Protein AF-A0A924ZH63-F1 (afdb_monomer_lite)

Structure (mmCIF, N/CA/C/O backbone):
data_AF-A0A924ZH63-F1
#
_entry.id   AF-A0A924ZH63-F1
#
loop_
_atom_site.group_PDB
_atom_site.id
_atom_site.type_symbol
_atom_site.label_atom_id
_atom_site.label_alt_id
_atom_site.label_comp_id
_atom_site.label_asym_id
_atom_site.label_entity_id
_atom_site.label_seq_id
_atom_site.pdbx_PDB_ins_code
_atom_site.Cartn_x
_atom_site.Cartn_y
_atom_site.Cartn_z
_atom_site.occupancy
_atom_site.B_iso_or_equiv
_atom_site.auth_seq_id
_atom_site.auth_comp_id
_atom_site.auth_asym_id
_atom_site.auth_atom_id
_atom_site.pdbx_PDB_model_num
ATOM 1 N N . MET A 1 1 ? -32.415 -1.912 37.145 1.00 64.81 1 MET A N 1
ATOM 2 C CA . MET A 1 1 ? -31.767 -0.841 36.350 1.00 64.81 1 MET A CA 1
ATOM 3 C C . MET A 1 1 ? -30.232 -0.867 36.400 1.00 64.81 1 MET A C 1
ATOM 5 O O . MET A 1 1 ? -29.647 -0.814 35.330 1.00 64.81 1 MET A O 1
ATOM 9 N N . LYS A 1 2 ? -29.562 -1.044 37.556 1.00 76.75 2 LYS A N 1
ATOM 10 C CA . LYS A 1 2 ? -28.076 -1.104 37.646 1.00 76.75 2 LYS A CA 1
ATOM 11 C C . LYS A 1 2 ? -27.385 -2.095 36.688 1.00 76.75 2 LYS A C 1
ATOM 13 O O . LYS A 1 2 ? -26.515 -1.684 35.935 1.00 76.75 2 LYS A O 1
ATOM 18 N N . LYS A 1 3 ? -27.822 -3.363 36.641 1.00 80.62 3 LYS A N 1
ATOM 19 C CA . LYS A 1 3 ? -27.236 -4.381 35.739 1.00 80.62 3 LYS A CA 1
ATOM 20 C C . LYS A 1 3 ? -27.302 -3.997 34.255 1.00 80.62 3 LYS A C 1
ATOM 22 O O . LYS A 1 3 ? -26.338 -4.202 33.535 1.00 80.62 3 LYS A O 1
ATOM 27 N N . ALA A 1 4 ? -28.422 -3.429 33.803 1.00 80.88 4 ALA A N 1
ATOM 28 C CA . ALA A 1 4 ? -28.579 -3.016 32.408 1.00 80.88 4 ALA A CA 1
ATOM 29 C C . ALA A 1 4 ? -27.635 -1.855 32.050 1.00 80.88 4 ALA A C 1
ATOM 31 O O . ALA A 1 4 ? -27.040 -1.862 30.977 1.00 80.88 4 ALA A O 1
ATOM 32 N N . ALA A 1 5 ? -27.445 -0.905 32.972 1.00 86.94 5 ALA A N 1
ATOM 33 C CA . ALA A 1 5 ? -26.488 0.187 32.805 1.00 86.94 5 ALA A CA 1
ATOM 34 C C . ALA A 1 5 ? -25.029 -0.313 32.782 1.00 86.94 5 ALA A C 1
ATOM 36 O O . ALA A 1 5 ? -24.248 0.112 31.935 1.00 86.94 5 ALA A O 1
ATOM 37 N N . GLU A 1 6 ? -24.666 -1.264 33.649 1.00 87.25 6 GLU A N 1
ATOM 38 C CA . GLU A 1 6 ? -23.329 -1.881 33.667 1.00 87.25 6 GLU A CA 1
ATOM 39 C C . GLU A 1 6 ? -23.033 -2.675 32.387 1.00 87.25 6 GLU A C 1
ATOM 41 O O . GLU A 1 6 ? -21.947 -2.562 31.818 1.00 87.25 6 GLU A O 1
ATOM 46 N N . THR A 1 7 ? -23.996 -3.465 31.903 1.00 88.69 7 THR A N 1
ATOM 47 C CA . THR A 1 7 ? -23.856 -4.208 30.645 1.00 88.69 7 THR A CA 1
ATOM 48 C C . THR A 1 7 ? -23.783 -3.264 29.447 1.00 88.69 7 THR A C 1
ATOM 50 O O . THR A 1 7 ? -22.919 -3.448 28.592 1.00 88.69 7 THR A O 1
ATOM 53 N N . GLY A 1 8 ? -24.620 -2.222 29.405 1.00 89.69 8 GLY A N 1
ATOM 54 C CA . GLY A 1 8 ? -24.572 -1.199 28.359 1.00 89.69 8 GLY A CA 1
ATOM 55 C C . GLY A 1 8 ? -23.220 -0.483 28.305 1.00 89.69 8 GLY A C 1
ATOM 56 O O . GLY A 1 8 ? -22.646 -0.342 27.227 1.00 89.69 8 GLY A O 1
ATOM 57 N N . GLY A 1 9 ? -22.656 -0.131 29.466 1.00 91.56 9 GLY A N 1
ATOM 58 C CA . GLY A 1 9 ? -21.318 0.458 29.561 1.00 91.56 9 GLY A CA 1
ATOM 59 C C . GLY A 1 9 ? -20.222 -0.456 29.004 1.00 91.56 9 GLY A C 1
ATOM 60 O O . GLY A 1 9 ? -19.373 -0.006 28.239 1.00 91.56 9 GLY A O 1
ATOM 61 N N . LYS A 1 10 ? -20.270 -1.760 29.308 1.00 93.62 10 LYS A N 1
ATOM 62 C CA . LYS A 1 10 ? -19.311 -2.741 28.766 1.00 93.62 10 LYS A CA 1
ATOM 63 C C . LYS A 1 10 ? -19.410 -2.886 27.247 1.00 93.62 10 LYS A C 1
ATOM 65 O O . LYS A 1 10 ? -18.380 -2.952 26.580 1.00 93.62 10 LYS A O 1
ATOM 70 N N . VAL A 1 11 ? -20.625 -2.914 26.698 1.00 93.56 11 VAL A N 1
ATOM 71 C CA . VAL A 1 11 ? -20.844 -3.004 25.245 1.00 93.56 11 VAL A CA 1
ATOM 72 C C . VAL A 1 11 ? -20.327 -1.750 24.541 1.00 93.56 11 VAL A C 1
ATOM 74 O O . VAL A 1 11 ? -19.618 -1.870 23.546 1.00 93.56 11 VAL A O 1
ATOM 77 N N . ALA A 1 12 ? -20.601 -0.562 25.087 1.00 94.69 12 ALA A N 1
ATOM 78 C CA . ALA A 1 12 ? -20.091 0.694 24.541 1.00 94.69 12 ALA A CA 1
ATOM 79 C C . ALA A 1 12 ? -18.554 0.735 24.538 1.00 94.69 12 ALA A C 1
ATOM 81 O O . ALA A 1 12 ? -17.949 1.081 23.526 1.00 94.69 12 ALA A O 1
ATOM 82 N N . ILE A 1 13 ? -17.912 0.313 25.634 1.00 95.50 13 ILE A N 1
ATOM 83 C CA . ILE A 1 13 ? -16.445 0.226 25.717 1.00 95.50 13 ILE A CA 1
ATOM 84 C C . ILE A 1 13 ? -15.892 -0.759 24.684 1.00 95.50 13 ILE A C 1
ATOM 86 O O . ILE A 1 13 ? -14.943 -0.433 23.974 1.00 95.50 13 ILE A O 1
ATOM 90 N N . SER A 1 14 ? -16.501 -1.938 24.547 1.00 95.56 14 SER A N 1
ATOM 91 C CA . SER A 1 14 ? -16.062 -2.920 23.552 1.00 95.56 14 SER A CA 1
ATOM 92 C C . SER A 1 14 ? -16.226 -2.412 22.119 1.00 95.56 14 SER A C 1
ATOM 94 O O . SER A 1 14 ? -15.367 -2.683 21.283 1.00 95.56 14 SER A O 1
ATOM 96 N N . ALA A 1 15 ? -17.301 -1.677 21.827 1.00 96.12 15 ALA A N 1
ATOM 97 C CA . ALA A 1 15 ? -17.512 -1.069 20.518 1.00 96.12 15 ALA A CA 1
ATOM 98 C C . ALA A 1 15 ? -16.451 0.002 20.223 1.00 96.12 15 ALA A C 1
ATOM 100 O O . ALA A 1 15 ? -15.888 0.009 19.133 1.00 96.12 15 ALA A O 1
ATOM 101 N N . MET A 1 16 ? -16.110 0.847 21.203 1.00 96.19 16 MET A N 1
ATOM 102 C CA . MET A 1 16 ? -15.041 1.844 21.059 1.00 96.19 16 MET A CA 1
ATOM 103 C C . MET A 1 16 ? -13.674 1.200 20.795 1.00 96.19 16 MET A C 1
ATOM 105 O O . MET A 1 16 ? -12.939 1.668 19.930 1.00 96.19 16 MET A O 1
ATOM 109 N N . LEU A 1 17 ? -13.344 0.099 21.480 1.00 97.06 17 LEU A N 1
ATOM 110 C CA . LEU A 1 17 ? -12.101 -0.641 21.226 1.00 97.06 17 LEU A CA 1
ATOM 111 C C . LEU A 1 17 ? -12.053 -1.206 19.803 1.00 97.06 17 LEU A C 1
ATOM 113 O O . LEU A 1 17 ? -11.023 -1.114 19.142 1.00 97.06 17 LEU A O 1
ATOM 117 N N . LYS A 1 18 ? -13.176 -1.728 19.300 1.00 97.25 18 LYS A N 1
ATOM 118 C CA . LYS A 1 18 ? -13.264 -2.226 17.922 1.00 97.25 18 LYS A CA 1
ATOM 119 C C . LYS A 1 18 ? -13.164 -1.114 16.882 1.00 97.25 18 LYS A C 1
ATOM 121 O O . LYS A 1 18 ? -12.527 -1.316 15.857 1.00 97.25 18 LYS A O 1
ATOM 126 N N . MET A 1 19 ? -13.731 0.060 17.153 1.00 97.00 19 MET A N 1
ATOM 127 C CA . MET A 1 19 ? -13.560 1.228 16.282 1.00 97.00 19 MET A CA 1
ATOM 128 C C . MET A 1 19 ? -12.103 1.692 16.235 1.00 97.00 19 MET A C 1
ATOM 130 O O . MET A 1 19 ? -11.613 2.025 15.162 1.00 97.00 19 MET A O 1
ATOM 134 N N . LYS A 1 20 ? -11.386 1.625 17.362 1.00 97.31 20 LYS A N 1
ATOM 135 C CA . LYS A 1 20 ? -9.950 1.913 17.402 1.00 97.31 20 LYS A CA 1
ATOM 136 C C . LYS A 1 20 ? -9.130 0.913 16.581 1.00 97.31 20 LYS A C 1
ATOM 138 O O . LYS A 1 20 ? -8.261 1.320 15.823 1.00 97.31 20 LYS A O 1
ATOM 143 N N . GLU A 1 21 ? -9.438 -0.382 16.674 1.00 97.81 21 GLU A N 1
ATOM 144 C CA . GLU A 1 21 ? -8.804 -1.392 15.812 1.00 97.81 21 GLU A CA 1
ATOM 145 C C . GLU A 1 21 ? -9.034 -1.079 14.321 1.00 97.81 21 GLU A C 1
ATOM 147 O O . GLU A 1 21 ? -8.108 -1.186 13.522 1.00 97.81 21 GLU A O 1
ATOM 152 N N . ILE A 1 22 ? -10.246 -0.653 13.939 1.00 97.06 22 ILE A N 1
ATOM 153 C CA . ILE A 1 22 ? -10.561 -0.258 12.556 1.00 97.06 22 ILE A CA 1
ATOM 154 C C . ILE A 1 22 ? -9.740 0.964 12.119 1.00 97.06 22 ILE A C 1
ATOM 156 O O . ILE A 1 22 ? -9.222 0.973 11.005 1.00 97.06 22 ILE A O 1
ATOM 160 N N . GLU A 1 23 ? -9.590 1.971 12.979 1.00 97.69 23 GLU A N 1
ATOM 161 C CA . GLU A 1 23 ? -8.763 3.157 12.716 1.00 97.69 23 GLU A CA 1
ATOM 162 C C . GLU A 1 23 ? -7.285 2.787 12.492 1.00 97.69 23 GLU A C 1
ATOM 164 O O . GLU A 1 23 ? -6.656 3.240 11.527 1.00 97.69 23 GLU A O 1
ATOM 169 N N . ASP A 1 24 ? -6.749 1.887 13.320 1.00 97.81 24 ASP A N 1
ATOM 170 C CA . ASP A 1 24 ? -5.384 1.374 13.184 1.00 97.81 24 ASP A CA 1
ATOM 171 C C . ASP A 1 24 ? -5.198 0.594 11.868 1.00 97.81 24 ASP A C 1
ATOM 173 O O . ASP A 1 24 ? -4.159 0.711 11.207 1.00 97.81 24 ASP A O 1
ATOM 177 N N . PHE A 1 25 ? -6.199 -0.190 11.450 1.00 97.94 25 PHE A N 1
ATOM 178 C CA . PHE A 1 25 ? -6.192 -0.869 10.150 1.00 97.94 25 PHE A CA 1
ATOM 179 C C . PHE A 1 25 ? -6.285 0.116 8.984 1.00 97.94 25 PHE A C 1
ATOM 181 O O . PHE A 1 25 ? -5.544 -0.035 8.013 1.00 97.94 25 PHE A O 1
ATOM 188 N N . SER A 1 26 ? -7.132 1.141 9.082 1.00 98.12 26 SER A N 1
ATOM 189 C CA . SER A 1 26 ? -7.245 2.186 8.058 1.00 98.12 26 SER A CA 1
ATOM 190 C C . SER A 1 26 ? -5.904 2.885 7.847 1.00 98.12 26 SER A C 1
ATOM 192 O O . SER A 1 26 ? -5.432 2.999 6.720 1.00 98.12 26 SER A O 1
ATOM 194 N N . THR A 1 27 ? -5.219 3.232 8.938 1.00 98.06 27 THR A N 1
ATOM 195 C CA . THR A 1 27 ? -3.891 3.860 8.884 1.00 98.06 27 THR A CA 1
ATOM 196 C C . THR A 1 27 ? -2.850 2.960 8.204 1.00 98.06 27 THR A C 1
ATOM 198 O O . THR A 1 27 ? -1.942 3.437 7.521 1.00 98.06 27 THR A O 1
ATOM 201 N N . GLN A 1 28 ? -2.938 1.641 8.391 1.00 98.00 28 GLN A N 1
ATOM 202 C CA . GLN A 1 28 ? -2.056 0.690 7.707 1.00 98.00 28 GLN A CA 1
ATOM 203 C C . GLN A 1 28 ? -2.368 0.584 6.212 1.00 98.00 28 GLN A C 1
ATOM 205 O O . GLN A 1 28 ? -1.438 0.513 5.408 1.00 98.00 28 GLN A O 1
ATOM 210 N N . ILE A 1 29 ? -3.651 0.613 5.840 1.00 97.50 29 ILE A N 1
ATOM 211 C CA . ILE A 1 29 ? -4.078 0.644 4.437 1.00 97.50 29 ILE A CA 1
ATOM 212 C C . ILE A 1 29 ? -3.526 1.898 3.756 1.00 97.50 29 ILE A C 1
ATOM 214 O O . ILE A 1 29 ? -2.928 1.778 2.690 1.00 97.50 29 ILE A O 1
ATOM 218 N N . ASP A 1 30 ? -3.609 3.066 4.394 1.00 98.38 30 ASP A N 1
ATOM 219 C CA . ASP A 1 30 ? -3.089 4.318 3.829 1.00 98.38 30 ASP A CA 1
ATOM 220 C C . ASP A 1 30 ? -1.578 4.249 3.557 1.00 98.38 30 ASP A C 1
ATOM 222 O O . ASP A 1 30 ? -1.105 4.655 2.493 1.00 98.38 30 ASP A O 1
ATOM 226 N N . LYS A 1 31 ? -0.802 3.652 4.472 1.00 98.19 31 LYS A N 1
ATOM 227 C CA . LYS A 1 31 ? 0.640 3.414 4.263 1.00 98.19 31 LYS A CA 1
ATOM 228 C C . LYS A 1 31 ? 0.909 2.484 3.080 1.00 98.19 31 LYS A C 1
ATOM 230 O O . LYS A 1 31 ? 1.877 2.679 2.340 1.00 98.19 31 LYS A O 1
ATOM 235 N N . PHE A 1 32 ? 0.077 1.461 2.907 1.00 97.69 32 PHE A N 1
ATOM 236 C CA . PHE A 1 32 ? 0.201 0.532 1.791 1.00 97.69 32 PHE A CA 1
ATOM 237 C C . PHE A 1 32 ? -0.130 1.209 0.458 1.00 97.69 32 PHE A C 1
ATOM 239 O O . PHE A 1 32 ? 0.614 1.045 -0.506 1.00 97.69 32 PHE A O 1
ATOM 246 N N . VAL A 1 33 ? -1.180 2.033 0.422 1.00 97.94 33 VAL A N 1
ATOM 247 C CA . VAL A 1 33 ? -1.543 2.842 -0.750 1.00 97.94 33 VAL A CA 1
ATOM 248 C C . VAL A 1 33 ? -0.410 3.801 -1.124 1.00 97.94 33 VAL A C 1
ATOM 250 O O . VAL A 1 33 ? -0.026 3.842 -2.289 1.00 97.94 33 VAL A O 1
ATOM 253 N N . ALA A 1 34 ? 0.200 4.487 -0.152 1.00 98.00 34 ALA A N 1
ATOM 254 C CA . ALA A 1 34 ? 1.363 5.343 -0.404 1.00 98.00 34 ALA A CA 1
ATOM 255 C C . ALA A 1 34 ? 2.551 4.556 -0.988 1.00 98.00 34 ALA A C 1
ATOM 257 O O . ALA A 1 34 ? 3.184 4.985 -1.947 1.00 98.00 34 ALA A O 1
ATOM 258 N N . THR A 1 35 ? 2.810 3.352 -0.470 1.00 98.19 35 THR A N 1
ATOM 259 C CA . THR A 1 35 ? 3.861 2.474 -1.011 1.00 98.19 35 THR A CA 1
ATOM 260 C C . THR A 1 35 ? 3.560 2.042 -2.452 1.00 98.19 35 THR A C 1
ATOM 262 O O . THR A 1 35 ? 4.480 1.925 -3.262 1.00 98.19 35 THR A O 1
ATOM 265 N N . ILE A 1 36 ? 2.290 1.791 -2.794 1.00 97.19 36 ILE A N 1
ATOM 266 C CA . ILE A 1 36 ? 1.882 1.482 -4.172 1.00 97.19 36 ILE A CA 1
ATOM 267 C C . ILE A 1 36 ? 2.134 2.680 -5.086 1.00 97.19 36 ILE A C 1
ATOM 269 O O . ILE A 1 36 ? 2.672 2.482 -6.173 1.00 97.19 36 ILE A O 1
ATOM 273 N N . ASP A 1 37 ? 1.789 3.894 -4.655 1.00 97.06 37 ASP A N 1
ATOM 274 C CA . ASP A 1 37 ? 2.009 5.114 -5.440 1.00 97.06 37 ASP A CA 1
ATOM 275 C C . ASP A 1 37 ? 3.505 5.332 -5.725 1.00 97.06 37 ASP A C 1
ATOM 277 O O . ASP A 1 37 ? 3.911 5.502 -6.877 1.00 97.06 37 ASP A O 1
ATOM 281 N N . ASP A 1 38 ? 4.358 5.144 -4.714 1.00 97.62 38 ASP A N 1
ATOM 282 C CA . ASP A 1 38 ? 5.816 5.181 -4.877 1.00 97.62 38 ASP A CA 1
ATOM 283 C C . ASP A 1 38 ? 6.317 4.130 -5.884 1.00 97.62 38 ASP A C 1
ATOM 285 O O . ASP A 1 38 ? 7.205 4.393 -6.704 1.00 97.62 38 ASP A O 1
ATOM 289 N N . LYS A 1 39 ? 5.755 2.914 -5.853 1.00 95.00 39 LYS A N 1
A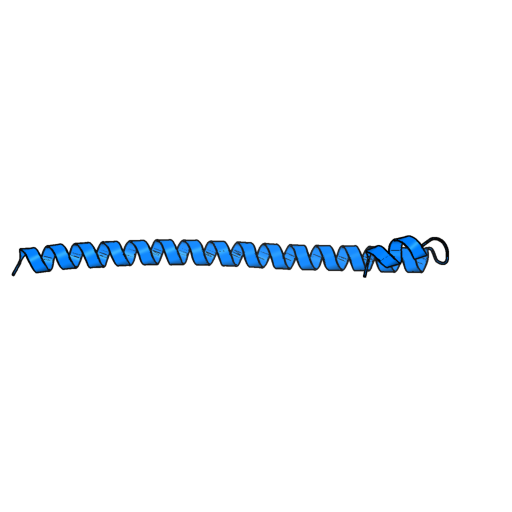TOM 290 C CA . LYS A 1 39 ? 6.115 1.834 -6.788 1.00 95.00 39 LYS A CA 1
ATOM 291 C C . LYS A 1 39 ? 5.606 2.097 -8.199 1.00 95.00 39 LYS A C 1
ATOM 293 O O . LYS A 1 39 ? 6.313 1.784 -9.161 1.00 95.00 39 LYS A O 1
ATOM 298 N N . ALA A 1 40 ? 4.430 2.696 -8.335 1.00 95.25 40 ALA A N 1
ATOM 299 C CA . ALA A 1 40 ? 3.893 3.131 -9.614 1.00 95.25 40 ALA A CA 1
ATOM 300 C C . ALA A 1 40 ? 4.782 4.224 -10.219 1.00 95.25 40 ALA A C 1
ATOM 302 O O . ALA A 1 40 ? 5.170 4.118 -11.383 1.00 95.25 40 ALA A O 1
ATOM 303 N N . PHE A 1 41 ? 5.213 5.202 -9.418 1.00 92.31 41 PHE A N 1
ATOM 304 C CA . PHE A 1 41 ? 6.142 6.238 -9.859 1.00 92.31 41 PHE A CA 1
ATOM 305 C C . PHE A 1 41 ? 7.493 5.657 -10.296 1.00 92.31 41 PHE A C 1
ATOM 307 O O . PHE A 1 41 ? 7.990 5.985 -11.373 1.00 92.31 41 PHE A O 1
ATOM 314 N N . GLN A 1 42 ? 8.065 4.732 -9.518 1.00 94.38 42 GLN A N 1
ATOM 315 C CA . GLN A 1 42 ? 9.296 4.024 -9.894 1.00 94.38 42 GLN A CA 1
ATOM 316 C C . GLN A 1 42 ? 9.138 3.247 -11.208 1.00 94.38 42 GLN A C 1
ATOM 318 O O . GLN A 1 42 ? 10.034 3.282 -12.050 1.00 94.38 42 GLN A O 1
ATOM 323 N N . THR A 1 43 ? 8.000 2.579 -11.403 1.00 93.75 43 THR A N 1
ATOM 324 C CA . THR A 1 43 ? 7.701 1.830 -12.635 1.00 93.75 43 THR A CA 1
ATOM 325 C C . THR A 1 43 ? 7.571 2.770 -13.829 1.00 93.75 43 THR A C 1
ATOM 327 O O . THR A 1 43 ? 8.145 2.507 -14.883 1.00 93.75 43 THR A O 1
ATOM 330 N N . ASN A 1 44 ? 6.898 3.907 -13.647 1.00 87.19 44 ASN A N 1
ATOM 331 C CA . ASN A 1 44 ? 6.779 4.942 -14.666 1.00 87.19 44 ASN A CA 1
ATOM 332 C C . ASN A 1 44 ? 8.149 5.531 -15.046 1.00 87.19 44 ASN A C 1
ATOM 334 O O . ASN A 1 44 ? 8.457 5.683 -16.225 1.00 87.19 44 ASN A O 1
ATOM 338 N N . LEU A 1 45 ? 9.021 5.801 -14.068 1.00 90.12 45 LEU A N 1
ATOM 339 C CA . LEU A 1 45 ? 10.389 6.251 -14.342 1.00 90.12 45 LEU A CA 1
ATOM 340 C C . LEU A 1 45 ? 11.230 5.182 -15.049 1.00 90.12 45 LEU A C 1
ATOM 342 O O . LEU A 1 45 ? 12.019 5.515 -15.935 1.00 90.12 45 LEU A O 1
ATOM 346 N N . LEU A 1 46 ? 11.069 3.909 -14.685 1.00 88.75 46 LEU A N 1
ATOM 347 C CA . LEU A 1 46 ? 11.752 2.802 -15.351 1.00 88.75 46 LEU A CA 1
ATOM 348 C C . LEU A 1 46 ? 11.310 2.680 -16.816 1.00 88.75 46 LEU A C 1
ATOM 350 O O . LEU A 1 46 ? 12.158 2.543 -17.700 1.00 88.75 46 LEU A O 1
ATOM 354 N N . ALA A 1 47 ? 10.006 2.794 -17.077 1.00 87.56 47 ALA A N 1
ATOM 355 C CA . ALA A 1 47 ? 9.441 2.810 -18.423 1.00 87.56 47 ALA A CA 1
ATOM 356 C C . ALA A 1 47 ? 9.952 4.015 -19.228 1.00 87.56 47 ALA A C 1
ATOM 358 O O . ALA A 1 47 ? 10.435 3.854 -20.349 1.00 87.56 47 ALA A O 1
ATOM 359 N N . LEU A 1 48 ? 9.977 5.209 -18.627 1.00 84.81 48 LEU A N 1
ATOM 360 C CA . LEU A 1 48 ? 10.546 6.403 -19.251 1.00 84.81 48 LEU A CA 1
ATOM 361 C C . LEU A 1 48 ? 12.027 6.207 -19.611 1.00 84.81 48 LEU A C 1
ATOM 363 O O . LEU A 1 48 ? 12.442 6.538 -20.722 1.00 84.81 48 LEU A O 1
ATOM 367 N N . HIS A 1 49 ? 12.825 5.631 -18.708 1.00 84.19 49 HIS A N 1
ATOM 368 C CA . HIS A 1 49 ? 14.232 5.322 -18.971 1.00 84.19 49 HIS A CA 1
ATOM 369 C C . HIS A 1 49 ? 14.377 4.336 -20.139 1.00 84.19 49 HIS A C 1
ATOM 371 O O . HIS A 1 49 ? 15.220 4.540 -21.017 1.00 84.19 49 HIS A O 1
ATOM 377 N N . ALA A 1 50 ? 13.539 3.297 -20.189 1.00 85.31 50 ALA A N 1
ATOM 378 C CA . ALA A 1 50 ? 13.514 2.346 -21.297 1.00 85.31 50 ALA A CA 1
ATOM 379 C C . ALA A 1 50 ? 13.157 3.034 -22.627 1.00 85.31 50 ALA A C 1
ATOM 381 O O . ALA A 1 50 ? 13.815 2.787 -23.639 1.00 85.31 50 ALA A O 1
ATOM 382 N N . GLY A 1 51 ? 12.195 3.961 -22.614 1.00 81.69 51 GLY A N 1
ATOM 383 C CA . GLY A 1 51 ? 11.830 4.791 -23.763 1.00 81.69 51 GLY A CA 1
ATOM 384 C C . GLY A 1 51 ? 12.982 5.673 -24.258 1.00 81.69 51 GLY A C 1
ATOM 385 O O . GLY A 1 51 ? 13.272 5.705 -25.456 1.00 81.69 51 GLY A O 1
ATOM 386 N N . VAL A 1 52 ? 13.706 6.333 -23.348 1.00 83.81 52 VAL A N 1
ATOM 387 C CA . VAL A 1 52 ? 14.891 7.149 -23.679 1.00 83.81 52 VAL A CA 1
ATOM 388 C C . VAL A 1 52 ? 16.020 6.286 -24.253 1.00 83.81 52 VAL A C 1
ATOM 390 O O . VAL A 1 52 ? 16.629 6.647 -25.264 1.00 83.81 52 VAL A O 1
ATOM 393 N N . GLY A 1 53 ? 16.289 5.125 -23.651 1.00 78.50 53 GLY A N 1
ATOM 394 C CA . GLY A 1 53 ? 17.274 4.163 -24.150 1.00 78.50 53 GLY A CA 1
ATOM 395 C C . GLY A 1 53 ? 16.918 3.630 -25.542 1.00 78.50 53 GLY A C 1
ATOM 396 O O . GLY A 1 53 ? 17.785 3.555 -26.416 1.00 78.50 53 GLY A O 1
ATOM 397 N N . ALA A 1 54 ? 15.636 3.346 -25.785 1.00 81.00 54 ALA A N 1
ATOM 398 C CA . ALA A 1 54 ? 15.123 2.923 -27.084 1.00 81.00 54 ALA A CA 1
ATOM 399 C C . ALA A 1 54 ? 15.273 4.015 -28.156 1.00 81.00 54 ALA A C 1
ATOM 401 O O . ALA A 1 54 ? 15.730 3.722 -29.263 1.00 81.00 54 ALA A O 1
ATOM 402 N N . ALA A 1 55 ? 14.967 5.274 -27.821 1.00 80.50 55 ALA A N 1
ATOM 403 C CA . ALA A 1 55 ? 15.168 6.413 -28.716 1.00 80.50 55 ALA A CA 1
ATOM 404 C C . ALA A 1 55 ? 16.653 6.596 -29.076 1.00 80.50 55 ALA A C 1
ATOM 406 O O . ALA A 1 55 ? 16.990 6.818 -30.240 1.00 80.50 55 ALA A O 1
ATOM 407 N N . ARG A 1 56 ? 17.556 6.417 -28.101 1.00 83.69 56 ARG A N 1
ATOM 408 C CA . ARG A 1 56 ? 19.010 6.497 -28.311 1.00 83.69 56 ARG A CA 1
ATOM 409 C C . ARG A 1 56 ? 19.561 5.341 -29.158 1.00 83.69 56 ARG A C 1
ATOM 411 O O . ARG A 1 56 ? 20.516 5.543 -29.902 1.00 83.69 56 ARG A O 1
ATOM 418 N N . ALA A 1 57 ? 18.956 4.155 -29.084 1.00 83.25 57 ALA A N 1
ATOM 419 C CA . ALA A 1 57 ? 19.335 2.975 -29.869 1.00 83.25 57 ALA A CA 1
ATOM 420 C C . ALA A 1 57 ? 18.789 2.972 -31.318 1.00 83.25 57 ALA A C 1
ATOM 422 O O . ALA A 1 57 ? 19.100 2.069 -32.104 1.00 83.25 57 ALA A O 1
ATOM 423 N N . GLY A 1 58 ? 17.971 3.959 -31.704 1.00 76.06 58 GLY A N 1
ATOM 424 C CA . GLY A 1 58 ? 17.485 4.122 -33.077 1.00 76.06 58 GLY A CA 1
ATOM 425 C C . GLY A 1 58 ? 16.730 2.892 -33.609 1.00 76.06 58 GLY A C 1
ATOM 426 O O . GLY A 1 58 ? 15.789 2.402 -32.987 1.00 76.06 58 GLY A O 1
ATOM 427 N N . LYS A 1 59 ? 17.130 2.350 -34.776 1.00 71.56 59 LYS A N 1
ATOM 428 C CA . LYS A 1 59 ? 16.449 1.192 -35.405 1.00 71.56 59 LYS A CA 1
ATOM 429 C C . LYS A 1 59 ? 16.496 -0.093 -34.563 1.00 71.56 59 LYS A C 1
ATOM 431 O O . LYS A 1 59 ? 15.589 -0.914 -34.720 1.00 71.56 59 LYS A 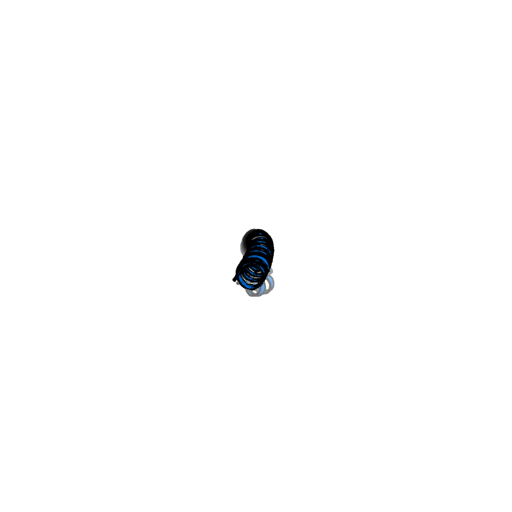O 1
ATOM 436 N N . ALA A 1 60 ? 17.503 -0.253 -33.698 1.00 72.00 60 ALA A N 1
ATOM 437 C CA . ALA A 1 60 ? 17.670 -1.412 -32.816 1.00 72.00 60 ALA A CA 1
ATOM 438 C C . ALA A 1 60 ? 16.814 -1.322 -31.535 1.00 72.00 60 ALA A C 1
ATOM 440 O O . ALA A 1 60 ? 16.491 -2.345 -30.942 1.00 72.00 60 ALA A O 1
ATOM 441 N N . GLY A 1 61 ? 16.391 -0.115 -31.136 1.00 68.75 61 GLY A N 1
ATOM 442 C CA . GLY A 1 61 ? 15.584 0.129 -29.932 1.00 68.75 61 GLY A CA 1
ATOM 443 C C . GLY A 1 61 ? 14.075 -0.064 -30.103 1.00 68.75 61 GLY A C 1
ATOM 444 O O . GLY A 1 61 ? 13.336 -0.025 -29.123 1.00 68.75 61 GLY A O 1
ATOM 445 N N . ARG A 1 62 ? 13.588 -0.302 -31.328 1.00 67.75 62 ARG A N 1
ATOM 446 C CA . ARG A 1 62 ? 12.143 -0.355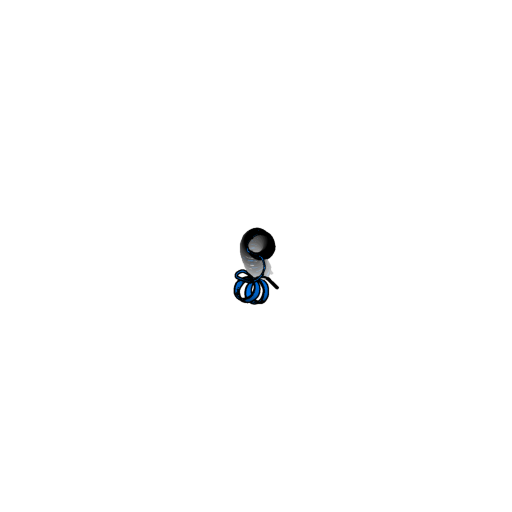 -31.631 1.00 67.75 62 ARG A CA 1
ATOM 447 C C . ARG A 1 62 ? 11.381 -1.463 -30.897 1.00 67.75 62 ARG A C 1
ATOM 449 O O . ARG A 1 62 ? 10.214 -1.267 -30.592 1.00 67.75 62 ARG A O 1
ATOM 456 N N . GLY A 1 63 ? 12.034 -2.584 -30.582 1.00 68.31 63 GLY A N 1
ATOM 457 C CA . GLY A 1 63 ? 11.438 -3.654 -29.771 1.00 68.31 63 GLY A CA 1
ATOM 458 C C . GLY A 1 63 ? 11.308 -3.299 -28.284 1.00 68.31 63 GLY A C 1
ATOM 459 O O . GLY A 1 63 ? 10.378 -3.754 -27.632 1.00 68.31 63 GLY A O 1
ATOM 460 N N . PHE A 1 64 ? 12.190 -2.439 -27.762 1.00 62.88 64 PHE A N 1
ATOM 461 C CA . PHE A 1 64 ? 12.152 -1.977 -26.368 1.00 62.88 64 PHE A CA 1
ATOM 462 C C . PHE A 1 64 ? 11.134 -0.851 -26.150 1.00 62.88 64 PHE A C 1
ATOM 464 O O . PHE A 1 64 ? 10.528 -0.773 -25.087 1.00 62.88 64 PHE A O 1
ATOM 471 N N . ALA A 1 65 ? 10.889 -0.02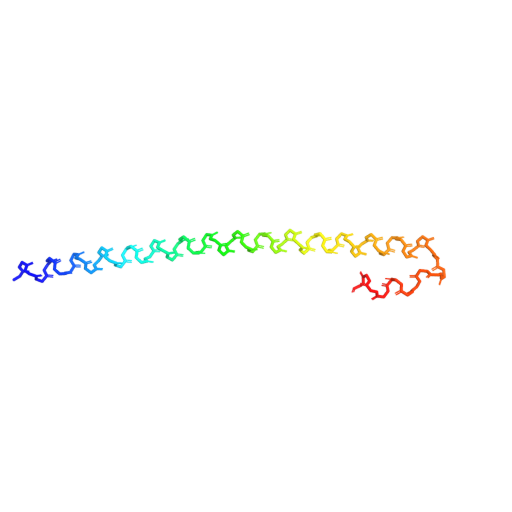6 -27.172 1.00 62.97 65 ALA A N 1
ATOM 472 C CA . ALA A 1 65 ? 9.886 1.038 -27.125 1.00 62.97 65 ALA A CA 1
ATOM 473 C C . ALA A 1 65 ? 8.446 0.517 -26.936 1.00 62.97 65 ALA A C 1
ATOM 475 O O . ALA A 1 65 ? 7.629 1.213 -26.350 1.00 62.97 65 ALA A O 1
ATOM 476 N N . VAL A 1 66 ? 8.141 -0.705 -27.396 1.00 65.88 66 VAL A N 1
ATOM 477 C CA . VAL A 1 66 ? 6.804 -1.324 -27.263 1.00 65.88 66 VAL A CA 1
ATOM 478 C C . VAL A 1 66 ? 6.505 -1.780 -25.829 1.00 65.88 66 VAL A C 1
ATOM 480 O O . VA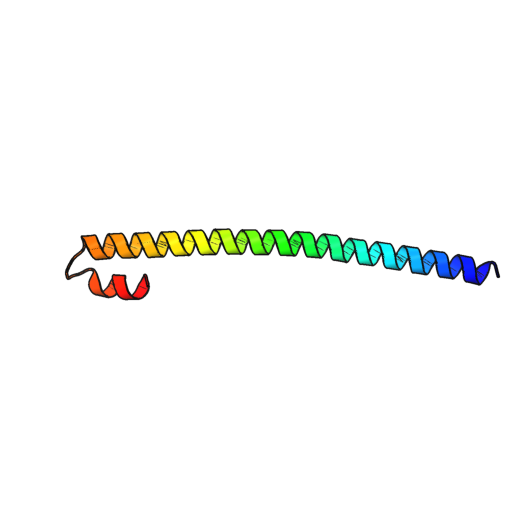L A 1 66 ? 5.344 -1.856 -25.452 1.00 65.88 66 VAL A O 1
ATOM 483 N N . VAL A 1 67 ? 7.531 -2.062 -25.020 1.00 64.25 67 VAL A N 1
ATOM 484 C CA . VAL A 1 67 ? 7.381 -2.505 -23.617 1.00 64.25 67 VAL A CA 1
ATOM 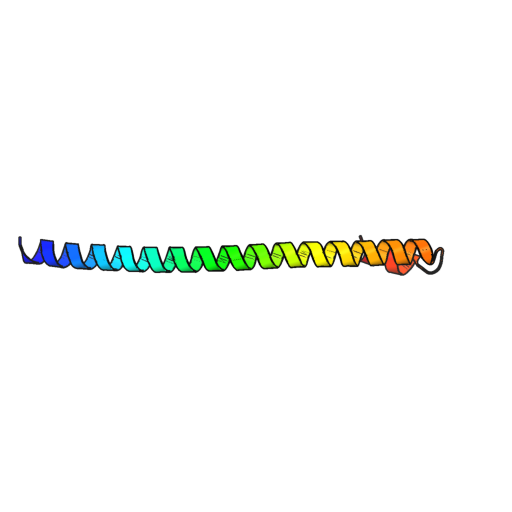485 C C . VAL A 1 67 ? 7.335 -1.315 -22.644 1.00 64.25 67 VAL A C 1
ATOM 487 O O . VAL A 1 67 ? 6.933 -1.466 -21.497 1.00 64.25 67 VAL A O 1
ATOM 490 N N . ALA A 1 68 ? 7.753 -0.131 -23.098 1.00 62.31 68 ALA A N 1
ATOM 491 C CA . ALA A 1 68 ? 7.821 1.097 -22.308 1.00 62.31 68 ALA A CA 1
ATOM 492 C C . ALA A 1 68 ? 6.537 1.956 -22.358 1.00 62.31 68 ALA A C 1
ATOM 494 O O . ALA A 1 68 ? 6.511 3.007 -21.719 1.00 62.31 68 ALA A O 1
ATOM 495 N N . ALA A 1 69 ? 5.534 1.550 -23.146 1.00 55.16 69 ALA A N 1
ATOM 496 C CA . ALA A 1 69 ? 4.286 2.280 -23.384 1.00 55.16 69 ALA A CA 1
ATOM 497 C C . ALA A 1 69 ? 3.128 1.773 -22.516 1.00 55.16 69 ALA A C 1
ATOM 499 O O . ALA A 1 69 ? 3.076 0.548 -22.263 1.00 55.16 69 ALA A O 1
#

pLDDT: mean 87.1, std 11.77, range [55.16, 98.38]

Secondary structure (DSSP, 8-state):
-HHHHHHHHHHHHHHHHHHHHHHHHHHHHHHHHHHHHHHHHHHHHHHHHHHHHHHHTGGGSHHHHTT--

Foldseek 3Di:
DVVVVVVVVVVVVVVVVVVVVVVVVVVVVVVVVVVVVVVVVVLLVVLVVLCVVLVVVPPVSPVSPVVSD

Radius of gyration: 26.64 Å; chains: 1; bounding box: 51×12×73 Å

Sequence (69 aa):
MKKAAETGGKVAISAMLKMKEIEDFSTQIDKFVATIDDKAFQTNLLALHAGVGAARAGKAGRGFAVVAA